Protein AF-A0A349WHS4-F1 (afdb_monomer_lite)

Sequence (62 aa):
AQQIQGFFDIPVDHLYASPVFFDELKSKDVSNLTIFSPDVGGMKMANAYSEVLGCPLGFVAK

Radius of gyration: 14.68 Å; chains: 1; bounding box: 33×15×40 Å

pLDDT: mean 90.48, std 5.75, range [66.94, 96.31]

Structure (mmCIF, N/CA/C/O backbone):
data_AF-A0A349WHS4-F1
#
_entry.id   AF-A0A349WHS4-F1
#
loop_
_atom_site.group_PDB
_atom_site.id
_atom_site.type_symbol
_atom_site.label_atom_id
_atom_site.label_alt_id
_atom_site.label_comp_id
_atom_site.label_asym_id
_atom_site.label_entity_id
_atom_site.label_seq_id
_atom_site.pdbx_PDB_ins_code
_atom_site.Cartn_x
_atom_site.Cartn_y
_atom_site.Cartn_z
_atom_site.occupancy
_atom_site.B_iso_or_equiv
_atom_site.auth_seq_id
_atom_site.auth_comp_id
_atom_site.auth_asym_id
_atom_site.auth_atom_id
_atom_site.pdbx_PDB_model_num
ATOM 1 N N . ALA A 1 1 ? 8.622 -1.440 -6.275 1.00 66.94 1 ALA A N 1
ATOM 2 C CA . ALA A 1 1 ? 9.984 -1.201 -6.787 1.00 66.94 1 ALA A CA 1
ATOM 3 C C . ALA A 1 1 ? 9.917 -0.760 -8.250 1.00 66.94 1 ALA A C 1
ATOM 5 O O . ALA A 1 1 ? 9.928 -1.600 -9.138 1.00 66.94 1 ALA A O 1
ATOM 6 N N . GLN A 1 2 ? 9.763 0.543 -8.510 1.00 70.62 2 GLN A N 1
ATOM 7 C CA . GLN A 1 2 ? 9.651 1.057 -9.887 1.00 70.62 2 GLN A CA 1
ATOM 8 C C . GLN A 1 2 ? 10.975 0.926 -10.656 1.00 70.62 2 GLN A C 1
ATOM 10 O O . GLN A 1 2 ? 10.970 0.678 -11.852 1.00 70.62 2 GLN A O 1
ATOM 15 N N . GLN A 1 3 ? 12.107 0.985 -9.951 1.00 86.00 3 GLN A N 1
ATOM 16 C CA . GLN A 1 3 ? 13.444 0.879 -10.533 1.00 86.00 3 GLN A CA 1
ATOM 17 C C . GLN A 1 3 ? 13.719 -0.480 -11.192 1.00 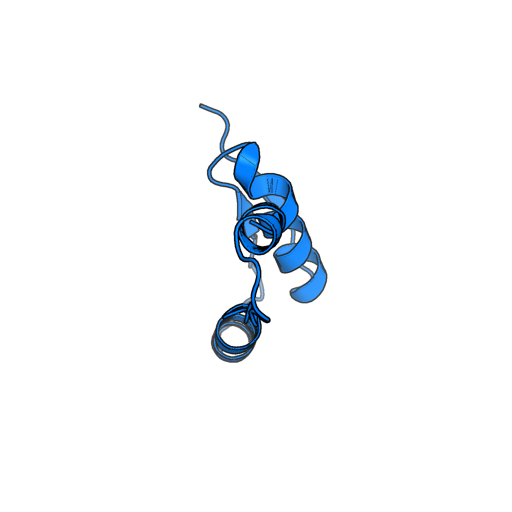86.00 3 GLN A C 1
ATOM 19 O O . GLN A 1 3 ? 14.479 -0.535 -12.148 1.00 86.00 3 GLN A O 1
ATOM 24 N N . ILE A 1 4 ? 13.078 -1.560 -10.725 1.00 91.31 4 ILE A N 1
ATOM 25 C CA . ILE A 1 4 ? 13.269 -2.910 -11.284 1.00 91.31 4 ILE A CA 1
ATOM 26 C C . ILE A 1 4 ? 12.789 -2.983 -12.738 1.00 91.31 4 ILE A C 1
ATOM 28 O O . ILE A 1 4 ? 13.368 -3.718 -13.526 1.00 91.31 4 ILE A O 1
ATOM 32 N N . GLN A 1 5 ? 11.780 -2.195 -13.122 1.00 90.44 5 GLN A N 1
ATOM 33 C CA . GLN A 1 5 ? 11.317 -2.157 -14.513 1.00 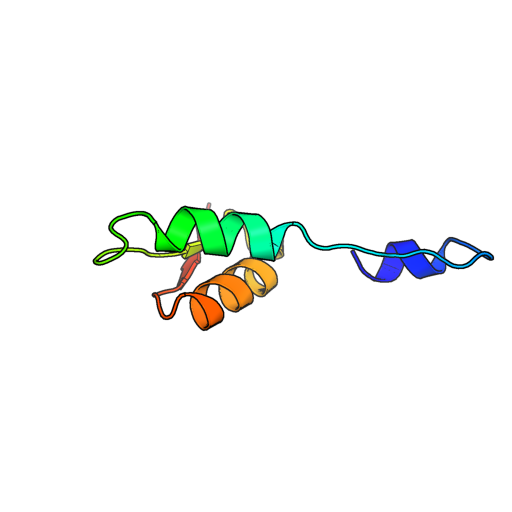90.44 5 GLN A CA 1
ATOM 34 C C . GLN A 1 5 ? 12.413 -1.669 -15.465 1.00 90.44 5 GLN A C 1
ATOM 36 O O . GLN A 1 5 ? 12.505 -2.157 -16.583 1.00 90.44 5 GLN A O 1
ATOM 41 N N . GLY A 1 6 ? 13.287 -0.769 -15.004 1.00 92.69 6 GLY A N 1
ATOM 42 C CA . GLY A 1 6 ? 14.402 -0.250 -15.798 1.00 92.69 6 GLY A CA 1
ATOM 43 C C . GLY A 1 6 ? 15.539 -1.248 -16.029 1.00 92.69 6 GLY A C 1
ATOM 44 O O . GLY A 1 6 ? 16.513 -0.890 -16.678 1.00 92.69 6 GLY A O 1
ATOM 45 N N . PHE A 1 7 ? 15.454 -2.468 -15.486 1.00 96.31 7 PHE A N 1
ATOM 46 C CA . PHE A 1 7 ? 16.423 -3.538 -15.751 1.00 96.31 7 PHE A CA 1
ATOM 47 C C . PHE A 1 7 ? 16.052 -4.391 -16.968 1.00 96.31 7 PHE A C 1
ATOM 49 O O . PHE A 1 7 ? 16.854 -5.224 -17.383 1.00 96.31 7 PHE A O 1
ATOM 56 N N . PHE A 1 8 ? 14.844 -4.226 -17.510 1.00 95.25 8 PHE A N 1
ATOM 57 C CA . PHE A 1 8 ? 14.362 -5.000 -18.645 1.00 95.25 8 PHE A CA 1
ATOM 58 C C . PHE A 1 8 ? 14.381 -4.147 -19.911 1.00 95.25 8 PHE A C 1
ATOM 60 O O . PHE A 1 8 ? 13.862 -3.035 -19.926 1.00 95.25 8 PHE A O 1
ATOM 67 N N . ASP A 1 9 ? 14.906 -4.714 -20.995 1.00 95.94 9 ASP A N 1
ATOM 68 C CA . ASP A 1 9 ? 14.887 -4.103 -22.333 1.00 95.94 9 ASP A CA 1
ATOM 69 C C . ASP A 1 9 ? 13.593 -4.415 -23.114 1.00 95.94 9 ASP A C 1
ATOM 71 O O . ASP A 1 9 ? 13.484 -4.149 -24.311 1.00 95.94 9 ASP A O 1
ATOM 75 N N . ILE A 1 10 ? 12.605 -5.017 -22.446 1.00 95.69 10 ILE A N 1
ATOM 76 C CA . ILE A 1 10 ? 11.303 -5.401 -23.004 1.00 95.69 10 ILE A CA 1
ATOM 77 C C . ILE A 1 10 ? 10.167 -4.777 -22.181 1.00 95.69 10 ILE A C 1
ATOM 79 O O . ILE A 1 10 ? 10.380 -4.453 -21.012 1.00 95.69 10 ILE A O 1
ATOM 83 N N . PRO A 1 11 ? 8.952 -4.622 -22.744 1.00 95.00 11 PRO A N 1
ATOM 84 C CA . PRO A 1 11 ? 7.805 -4.127 -21.987 1.00 95.00 11 PRO A CA 1
ATOM 85 C C . PRO A 1 11 ? 7.495 -5.006 -20.768 1.00 95.00 11 PRO A C 1
ATOM 87 O O . PRO A 1 11 ? 7.466 -6.233 -20.872 1.00 95.00 11 PRO A O 1
ATOM 90 N N . VAL A 1 12 ? 7.230 -4.370 -19.623 1.00 95.19 12 VAL A N 1
ATOM 91 C CA . VAL A 1 12 ? 6.846 -5.034 -18.370 1.00 95.19 12 VAL A CA 1
ATOM 92 C C . VAL A 1 12 ? 5.642 -4.324 -17.764 1.00 95.19 12 VAL A C 1
ATOM 94 O O . VAL A 1 12 ? 5.666 -3.107 -17.587 1.00 95.19 12 VAL A O 1
ATOM 97 N N . ASP A 1 13 ? 4.639 -5.099 -17.354 1.00 93.38 13 ASP A N 1
ATOM 98 C CA . ASP A 1 13 ? 3.500 -4.606 -16.583 1.00 93.38 13 ASP A CA 1
ATOM 99 C C . ASP A 1 13 ? 3.703 -4.860 -15.088 1.00 93.38 13 ASP A C 1
ATOM 101 O O . ASP A 1 13 ? 3.902 -5.990 -14.638 1.00 93.38 13 ASP A O 1
ATOM 105 N N . HIS A 1 14 ? 3.624 -3.800 -14.287 1.00 91.69 14 HIS A N 1
ATOM 106 C CA . HIS A 1 14 ? 3.699 -3.889 -12.830 1.00 91.69 14 HIS A CA 1
ATOM 107 C C . HIS A 1 14 ? 2.320 -3.672 -12.235 1.00 91.69 14 HIS A C 1
ATOM 109 O O . HIS A 1 14 ? 1.866 -2.548 -12.025 1.00 91.69 14 HIS A O 1
ATOM 115 N N . LEU A 1 15 ? 1.664 -4.792 -11.970 1.00 92.56 15 LEU A N 1
ATOM 116 C CA . LEU A 1 15 ? 0.339 -4.821 -11.381 1.00 92.56 15 LEU A CA 1
ATOM 117 C C . LEU A 1 15 ? 0.420 -4.687 -9.858 1.00 92.56 15 LEU A C 1
ATOM 119 O O . LEU A 1 15 ? 1.381 -5.126 -9.224 1.00 92.56 15 LEU A O 1
ATOM 123 N N . TYR A 1 16 ? -0.623 -4.109 -9.271 1.00 90.25 16 TYR A N 1
ATOM 124 C CA . TYR A 1 16 ? -0.755 -3.949 -7.828 1.00 90.25 16 TYR A CA 1
ATOM 125 C C . TYR A 1 16 ? -1.868 -4.849 -7.295 1.00 90.25 16 TYR A C 1
ATOM 127 O O . TYR A 1 16 ? -2.973 -4.856 -7.827 1.00 90.25 16 TYR A O 1
ATOM 135 N N . ALA A 1 17 ? -1.595 -5.552 -6.194 1.00 92.50 17 ALA A N 1
ATOM 136 C CA . ALA A 1 17 ? -2.603 -6.327 -5.466 1.00 92.50 17 ALA A CA 1
ATOM 137 C C . ALA A 1 17 ? -3.471 -5.464 -4.526 1.00 92.50 17 ALA A C 1
ATOM 139 O O . ALA A 1 17 ? -4.440 -5.960 -3.957 1.00 92.50 17 ALA A O 1
ATOM 140 N N . SER A 1 18 ? -3.147 -4.173 -4.370 1.00 92.31 18 SER A N 1
ATOM 141 C CA . SER A 1 18 ? -3.864 -3.246 -3.484 1.00 92.31 18 SER A CA 1
ATOM 142 C C . SER A 1 18 ? -5.385 -3.212 -3.677 1.00 92.31 18 SER A C 1
ATOM 144 O O . SER A 1 18 ? -6.071 -3.189 -2.656 1.00 92.31 18 SER A O 1
ATOM 146 N N . PRO A 1 19 ? -5.955 -3.280 -4.902 1.00 90.88 19 PRO A N 1
ATOM 147 C CA . PRO A 1 19 ? -7.409 -3.248 -5.065 1.00 90.88 19 PRO A CA 1
ATOM 148 C C . PRO A 1 19 ? -8.103 -4.425 -4.372 1.00 90.88 19 PRO A C 1
ATOM 150 O O . PRO A 1 19 ? -9.098 -4.226 -3.684 1.00 90.88 19 PRO A O 1
ATOM 153 N N . VAL A 1 20 ? -7.519 -5.626 -4.459 1.00 93.88 20 VAL A N 1
ATOM 154 C CA . VAL A 1 20 ? -8.061 -6.839 -3.823 1.00 93.88 20 VAL A CA 1
ATOM 155 C C . VAL A 1 20 ? -8.080 -6.692 -2.301 1.00 93.88 20 VAL A C 1
ATOM 157 O O . VAL A 1 20 ? -9.051 -7.066 -1.649 1.00 93.88 20 VAL A O 1
ATOM 160 N N . PHE A 1 21 ? -7.030 -6.100 -1.723 1.00 91.69 21 PHE A N 1
ATOM 161 C CA . PHE A 1 21 ? -6.989 -5.833 -0.285 1.00 91.69 21 PHE A CA 1
ATOM 162 C C . PHE A 1 21 ? -8.027 -4.796 0.140 1.00 91.69 21 PHE A C 1
ATOM 164 O O . PHE A 1 21 ? -8.663 -4.970 1.176 1.00 91.69 21 PHE A O 1
ATOM 171 N N . PHE A 1 22 ? -8.217 -3.729 -0.638 1.00 89.62 22 PHE A N 1
ATOM 172 C CA . PHE A 1 22 ? -9.210 -2.706 -0.317 1.00 89.62 22 PHE A CA 1
ATOM 173 C C . PHE A 1 22 ? -10.637 -3.249 -0.36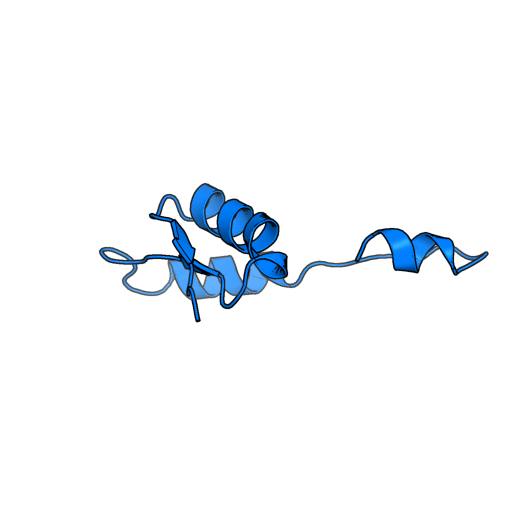0 1.00 89.62 22 PHE A C 1
ATOM 175 O O . PHE A 1 22 ? -11.432 -2.897 0.509 1.00 89.62 22 PHE A O 1
ATOM 182 N N . ASP A 1 23 ? -10.956 -4.114 -1.321 1.00 90.62 23 ASP A N 1
ATOM 183 C CA . ASP A 1 23 ? -12.282 -4.725 -1.423 1.00 90.62 23 ASP A CA 1
ATOM 184 C C . ASP A 1 23 ? -12.572 -5.640 -0.227 1.00 90.62 23 ASP A C 1
ATOM 186 O O . ASP A 1 23 ? -13.630 -5.532 0.397 1.00 90.62 23 ASP A O 1
ATOM 190 N N . GLU A 1 24 ? -11.601 -6.466 0.169 1.00 91.56 24 GLU A N 1
ATOM 191 C CA . GLU A 1 24 ? -11.733 -7.318 1.354 1.00 91.56 24 GLU A CA 1
ATOM 192 C C . GLU A 1 24 ? -11.837 -6.488 2.644 1.00 91.56 24 GLU A C 1
ATOM 194 O O . GLU A 1 24 ? -12.688 -6.768 3.489 1.00 91.56 24 GLU A O 1
ATOM 199 N N . LEU A 1 25 ? -11.021 -5.440 2.805 1.00 88.56 25 LEU A N 1
ATOM 200 C CA . LEU A 1 25 ? -11.046 -4.577 3.994 1.00 88.56 25 LEU A CA 1
ATOM 201 C C . LEU A 1 25 ? -12.352 -3.788 4.120 1.00 88.56 25 LEU A C 1
ATOM 203 O O . LEU A 1 25 ? -12.857 -3.649 5.230 1.00 88.56 25 LEU A O 1
ATOM 207 N N . LYS A 1 26 ? -12.940 -3.330 3.009 1.00 83.88 26 LYS A N 1
ATOM 208 C CA . LYS A 1 26 ? -14.254 -2.660 3.008 1.00 83.88 26 LYS A CA 1
ATOM 209 C C . LYS A 1 26 ? -15.392 -3.572 3.469 1.00 83.88 26 LYS A C 1
ATOM 211 O O . LYS A 1 26 ? -16.402 -3.066 3.946 1.00 83.88 26 LYS A O 1
ATOM 216 N N . SER A 1 27 ? -15.249 -4.891 3.318 1.00 87.12 27 SER A N 1
ATOM 217 C CA . SER A 1 27 ? -16.250 -5.861 3.785 1.00 87.12 27 SER A CA 1
ATOM 218 C C . SER A 1 27 ? -16.190 -6.129 5.296 1.00 87.12 27 SER A C 1
ATOM 220 O O . SER A 1 27 ? -17.095 -6.758 5.846 1.00 87.12 27 SER A O 1
ATOM 222 N N . LYS A 1 28 ? -15.141 -5.654 5.981 1.00 86.62 28 LYS A N 1
ATOM 223 C CA . LYS A 1 28 ? -14.940 -5.819 7.426 1.00 86.62 28 LYS A CA 1
ATOM 224 C C . LYS A 1 28 ? -15.355 -4.559 8.187 1.00 86.62 28 LYS A C 1
ATOM 226 O O . LYS A 1 28 ? -15.416 -3.467 7.630 1.00 86.62 28 LYS A O 1
ATOM 231 N N . ASP A 1 29 ? -15.599 -4.707 9.489 1.00 85.38 29 ASP A N 1
ATOM 232 C CA . ASP A 1 29 ? -15.732 -3.551 10.377 1.00 85.38 29 ASP A CA 1
ATOM 233 C C . ASP A 1 29 ? -14.360 -2.893 10.566 1.00 85.38 29 ASP A C 1
ATOM 235 O O . ASP A 1 29 ? -13.459 -3.446 11.199 1.00 85.38 29 ASP A O 1
ATOM 239 N N . VAL A 1 30 ? -14.208 -1.716 9.966 1.00 83.94 30 VAL A N 1
ATOM 240 C CA . VAL A 1 30 ? -12.982 -0.908 9.971 1.00 83.94 30 VAL A CA 1
ATOM 241 C C . VAL A 1 30 ? -13.157 0.401 10.744 1.00 83.94 30 VAL A C 1
ATOM 243 O O . VAL A 1 30 ? -12.367 1.328 10.580 1.00 83.94 30 VAL A O 1
ATOM 246 N N . SER A 1 31 ? -14.168 0.485 11.614 1.00 85.50 31 SER A N 1
ATOM 247 C CA . SER A 1 31 ? -14.471 1.687 12.407 1.00 85.50 31 SER A CA 1
ATOM 248 C C . SER A 1 31 ? -13.310 2.171 13.287 1.00 85.50 31 SER A C 1
ATOM 250 O O . SER A 1 31 ? -13.205 3.365 13.557 1.00 85.50 31 SER A O 1
ATOM 252 N N . ASN A 1 32 ? -12.413 1.268 13.690 1.00 90.06 32 ASN A N 1
ATOM 253 C CA . ASN A 1 32 ? -11.193 1.577 14.440 1.00 90.06 32 ASN A CA 1
ATOM 254 C C . ASN A 1 32 ? -9.93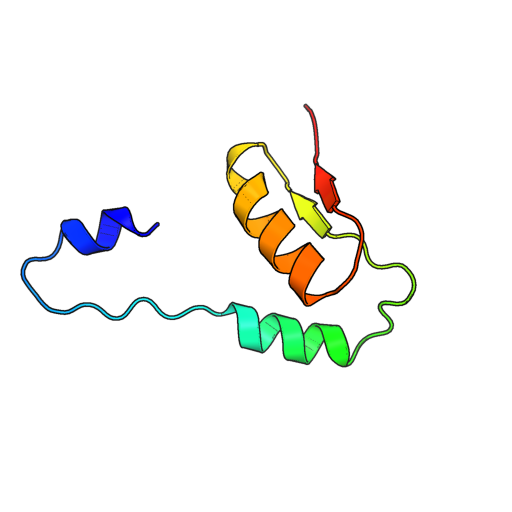0 1.048 13.735 1.00 90.06 32 ASN A C 1
ATOM 256 O O . ASN A 1 32 ? -9.059 0.427 14.348 1.00 90.06 32 ASN A O 1
ATOM 260 N N . LEU A 1 33 ? -9.856 1.223 12.415 1.00 92.69 33 LEU A N 1
ATOM 261 C CA . LEU A 1 33 ? -8.695 0.822 11.628 1.00 92.69 33 LEU A CA 1
ATOM 262 C C . LEU A 1 33 ? -7.539 1.820 11.796 1.00 92.69 33 LEU A C 1
ATOM 264 O O . LEU A 1 33 ? -7.739 3.027 11.867 1.00 92.69 33 LEU A O 1
ATOM 268 N N . THR A 1 34 ? -6.304 1.322 11.822 1.00 94.56 34 THR A N 1
ATOM 269 C CA . THR A 1 34 ? -5.079 2.126 11.697 1.00 94.56 34 THR A CA 1
ATOM 270 C C . THR A 1 34 ? -4.074 1.333 10.877 1.00 94.56 34 THR A C 1
ATOM 272 O O . THR A 1 34 ? -3.856 0.148 11.136 1.00 94.56 34 THR A O 1
ATOM 275 N N . ILE A 1 35 ? -3.457 1.971 9.887 1.00 94.94 35 ILE A N 1
ATOM 276 C CA . ILE A 1 35 ? -2.424 1.340 9.062 1.00 94.94 35 ILE A CA 1
ATOM 277 C C . ILE A 1 35 ? -1.071 1.562 9.725 1.00 94.94 35 ILE A C 1
ATOM 279 O O . ILE A 1 35 ? -0.752 2.679 10.116 1.00 94.94 35 ILE A O 1
ATOM 283 N N . PHE A 1 36 ? -0.261 0.511 9.835 1.00 95.38 36 PHE A N 1
ATOM 284 C CA . PHE A 1 36 ? 1.085 0.594 10.396 1.00 95.38 36 PHE A CA 1
ATOM 285 C C . PHE A 1 36 ? 2.147 0.271 9.353 1.00 95.38 36 PHE A C 1
ATOM 287 O O . PHE A 1 36 ? 2.051 -0.732 8.646 1.00 95.38 36 PHE A O 1
ATOM 294 N N . SER A 1 37 ? 3.198 1.088 9.310 1.00 95.81 37 SER A N 1
ATOM 295 C CA . SER A 1 37 ? 4.441 0.717 8.642 1.00 95.81 37 SER A CA 1
ATOM 296 C C . SER A 1 37 ? 5.326 -0.104 9.592 1.00 95.81 37 SER A C 1
ATOM 298 O O . SER A 1 37 ? 5.595 0.359 10.707 1.00 95.81 37 SER A O 1
ATOM 300 N N . PRO A 1 38 ? 5.810 -1.292 9.185 1.00 92.75 38 PRO A N 1
ATOM 3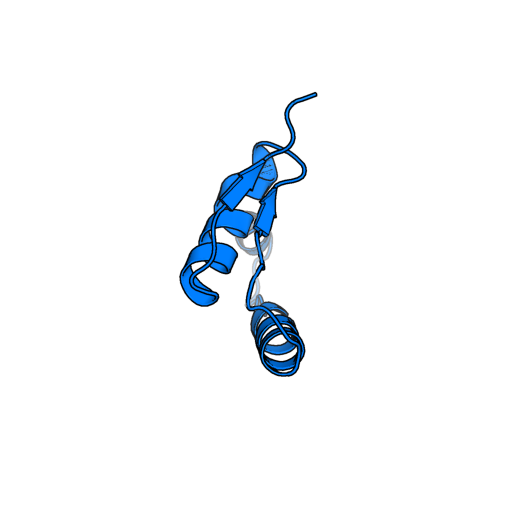01 C CA . PRO A 1 38 ? 6.693 -2.114 10.018 1.00 92.75 38 PRO A CA 1
ATOM 302 C C . PRO A 1 38 ? 8.096 -1.508 10.175 1.00 92.75 38 PRO A C 1
ATOM 304 O O . PRO A 1 38 ? 8.795 -1.808 11.137 1.00 92.75 38 PRO A O 1
ATOM 307 N N . ASP A 1 39 ? 8.501 -0.655 9.235 1.00 91.94 39 ASP A N 1
ATOM 308 C CA . ASP A 1 39 ? 9.780 0.048 9.225 1.00 91.94 39 ASP A CA 1
ATOM 309 C C . ASP A 1 39 ? 9.669 1.380 8.458 1.00 91.94 39 ASP A C 1
ATOM 311 O O . ASP A 1 39 ? 8.618 1.736 7.919 1.00 91.94 39 ASP A O 1
ATOM 315 N N . VAL A 1 40 ? 10.761 2.145 8.399 1.00 88.19 40 VAL A N 1
ATOM 316 C CA . VAL A 1 40 ? 10.803 3.444 7.703 1.00 88.19 40 VAL A CA 1
ATOM 317 C C . VAL A 1 40 ? 10.702 3.295 6.178 1.00 88.19 40 VAL A C 1
ATOM 319 O O . VAL A 1 40 ? 10.159 4.173 5.506 1.00 88.19 40 VAL A O 1
ATOM 322 N N . GLY A 1 41 ? 11.189 2.189 5.612 1.00 88.06 41 GLY A N 1
ATOM 323 C CA . GLY A 1 41 ? 11.165 1.936 4.169 1.00 88.06 41 GLY A CA 1
ATOM 324 C C . GLY A 1 41 ? 9.748 1.737 3.628 1.00 88.06 41 GLY A C 1
ATOM 325 O O . GLY A 1 41 ? 9.437 2.196 2.526 1.00 88.06 41 GLY A O 1
ATOM 326 N N . GLY A 1 42 ? 8.869 1.125 4.423 1.00 90.25 42 GLY A N 1
ATOM 327 C CA . GLY A 1 42 ? 7.455 0.910 4.101 1.00 90.25 42 GLY A CA 1
ATOM 328 C C . GLY A 1 42 ? 6.557 2.147 4.225 1.00 90.25 42 GLY A C 1
ATOM 329 O O . GLY A 1 42 ? 5.419 2.120 3.752 1.00 90.25 42 GLY A O 1
ATOM 330 N N . MET A 1 43 ? 7.053 3.249 4.800 1.00 91.81 43 MET A N 1
ATOM 331 C CA . MET A 1 43 ? 6.212 4.370 5.245 1.00 91.81 43 MET A CA 1
ATOM 332 C C . MET A 1 43 ? 5.389 4.995 4.114 1.00 91.81 43 MET A C 1
ATOM 334 O O . MET A 1 43 ? 4.214 5.306 4.286 1.00 91.81 43 MET A O 1
ATOM 338 N N . LYS A 1 44 ? 5.989 5.142 2.926 1.00 92.31 44 LYS A N 1
ATOM 339 C CA . LYS A 1 44 ? 5.300 5.710 1.756 1.00 92.31 44 LYS A CA 1
ATOM 340 C C . LYS A 1 44 ? 4.130 4.841 1.294 1.00 92.31 44 LYS A C 1
ATOM 342 O O . LYS A 1 44 ? 3.101 5.370 0.890 1.00 92.31 44 LYS A O 1
ATOM 347 N N . MET A 1 45 ? 4.288 3.518 1.347 1.00 92.12 45 MET A N 1
ATOM 348 C CA . MET A 1 45 ? 3.229 2.583 0.966 1.00 92.12 45 MET A CA 1
ATOM 349 C C . MET A 1 45 ? 2.118 2.566 2.015 1.00 92.12 45 MET A C 1
ATOM 351 O O . MET A 1 45 ? 0.947 2.641 1.655 1.00 92.12 45 MET A O 1
ATOM 355 N N . ALA A 1 46 ? 2.488 2.532 3.296 1.00 94.31 46 ALA A N 1
ATOM 356 C CA . ALA A 1 46 ? 1.544 2.596 4.405 1.00 94.31 46 ALA A CA 1
ATOM 357 C C . ALA A 1 46 ? 0.694 3.881 4.350 1.00 94.31 46 ALA A C 1
ATOM 359 O O . ALA A 1 46 ? -0.526 3.804 4.468 1.00 94.31 46 ALA A O 1
ATOM 360 N N . ASN A 1 47 ? 1.312 5.034 4.059 1.00 94.94 47 ASN A N 1
ATOM 361 C CA . ASN A 1 47 ? 0.594 6.301 3.894 1.00 94.94 47 ASN A CA 1
ATOM 362 C C . ASN A 1 47 ? -0.409 6.275 2.727 1.00 94.94 47 ASN A C 1
ATOM 364 O O . ASN A 1 47 ? -1.542 6.725 2.863 1.00 94.94 47 ASN A O 1
ATOM 368 N N . ALA A 1 48 ? -0.026 5.705 1.580 1.00 93.38 48 ALA A N 1
ATOM 369 C CA . ALA A 1 48 ? -0.942 5.585 0.444 1.00 93.38 48 ALA A CA 1
ATOM 370 C C . ALA A 1 48 ? -2.178 4.730 0.788 1.00 93.38 48 ALA A C 1
ATOM 372 O O . ALA A 1 48 ? -3.284 5.020 0.341 1.00 93.38 48 ALA A O 1
ATOM 373 N N . TYR A 1 49 ? -2.010 3.687 1.606 1.00 93.00 49 TYR A N 1
ATOM 374 C CA . TYR A 1 49 ? -3.126 2.857 2.065 1.00 93.00 49 TYR A CA 1
ATOM 375 C C . TYR A 1 49 ? -4.001 3.591 3.086 1.00 93.00 49 TYR A C 1
ATOM 377 O O . TYR A 1 49 ? -5.224 3.492 3.007 1.00 93.00 49 TYR A O 1
ATOM 385 N N . SER A 1 50 ? -3.402 4.341 4.016 1.00 93.62 50 SER A N 1
ATOM 386 C CA . SER A 1 50 ? -4.154 5.105 5.015 1.00 93.62 50 SER A CA 1
ATOM 387 C C . SER A 1 50 ? -4.995 6.216 4.386 1.00 93.62 50 SER A C 1
ATOM 389 O O . SER A 1 50 ? -6.130 6.422 4.805 1.00 93.62 50 SER A O 1
ATOM 391 N N . GLU A 1 51 ? -4.488 6.882 3.343 1.00 93.19 51 GLU A N 1
ATOM 392 C CA . GLU A 1 51 ? -5.240 7.890 2.582 1.00 93.19 51 GLU A CA 1
ATOM 393 C C . GLU A 1 51 ? -6.447 7.284 1.854 1.00 93.19 51 GLU A C 1
ATOM 395 O O . GLU A 1 51 ? -7.543 7.835 1.917 1.00 93.19 51 GLU A O 1
ATOM 400 N N . VAL A 1 52 ? -6.275 6.123 1.211 1.00 90.12 52 VAL A N 1
ATOM 401 C CA . VAL A 1 52 ? -7.371 5.431 0.508 1.00 90.12 52 VAL A CA 1
ATOM 402 C C . VAL A 1 52 ? -8.443 4.925 1.478 1.00 90.12 52 VAL A C 1
ATOM 404 O O . VAL A 1 52 ? -9.629 4.948 1.150 1.00 90.12 52 VAL A O 1
ATOM 407 N N . LEU A 1 53 ? -8.040 4.459 2.662 1.00 89.50 53 LEU A N 1
ATOM 408 C CA . LEU A 1 53 ? -8.942 3.902 3.675 1.00 89.50 53 LEU A CA 1
ATOM 409 C C . LEU A 1 53 ? -9.476 4.953 4.660 1.00 89.50 53 LEU A C 1
ATOM 411 O O . LEU A 1 53 ? -10.351 4.635 5.463 1.00 89.50 53 LEU A O 1
ATOM 415 N N . GLY A 1 54 ? -8.981 6.192 4.599 1.00 90.62 54 GLY A N 1
ATOM 416 C CA . GLY A 1 54 ? -9.412 7.289 5.466 1.00 90.62 54 GLY A CA 1
ATOM 417 C C . GLY A 1 54 ? -9.107 7.061 6.948 1.00 90.62 54 GLY A C 1
ATOM 418 O O . GLY A 1 54 ? -9.886 7.481 7.801 1.00 90.62 54 GLY A O 1
ATOM 419 N N . CYS A 1 55 ? -8.004 6.382 7.267 1.00 93.19 55 CYS A N 1
ATOM 420 C CA . CYS A 1 55 ? -7.654 6.005 8.636 1.00 93.19 55 CYS A CA 1
ATOM 421 C C . CYS A 1 55 ? -6.287 6.567 9.067 1.00 93.19 55 CYS A C 1
ATOM 423 O O . CYS A 1 55 ? -5.496 6.982 8.220 1.00 93.19 55 CYS A O 1
ATOM 425 N N . PRO A 1 56 ? -5.957 6.568 10.370 1.00 95.81 56 PRO A N 1
ATOM 426 C CA . PRO A 1 56 ? -4.646 7.005 10.839 1.00 95.81 56 PRO A CA 1
ATOM 427 C C . PRO A 1 56 ? -3.495 6.124 10.327 1.00 95.81 56 PRO A C 1
ATOM 429 O O . PRO A 1 56 ? -3.673 4.937 10.026 1.00 95.81 56 PRO A O 1
ATOM 432 N N . LEU A 1 57 ? -2.300 6.719 10.279 1.00 95.31 57 LEU A N 1
ATOM 433 C CA . LEU A 1 57 ? -1.027 6.063 9.984 1.00 95.31 57 LEU A CA 1
ATOM 434 C C . LEU A 1 57 ? -0.178 5.981 11.259 1.00 95.31 57 LEU A C 1
ATOM 436 O O . LEU A 1 57 ? 0.039 6.985 11.936 1.00 95.31 57 LEU A O 1
ATOM 440 N N . GLY A 1 58 ? 0.342 4.795 11.550 1.00 93.81 58 GLY A N 1
ATOM 441 C CA . GLY A 1 58 ? 1.345 4.538 12.576 1.00 93.81 58 GLY A CA 1
ATOM 442 C C . GLY A 1 58 ? 2.624 3.947 11.985 1.00 93.81 58 GLY A C 1
ATOM 443 O O . GLY A 1 58 ? 2.659 3.480 10.845 1.00 93.81 58 GLY A O 1
ATOM 444 N N . PHE A 1 59 ? 3.695 3.931 12.774 1.00 92.50 59 PHE A N 1
ATOM 445 C CA . PHE A 1 59 ? 4.919 3.218 12.423 1.00 92.50 59 PHE A CA 1
ATOM 446 C C . PHE A 1 59 ? 5.552 2.592 13.654 1.00 92.50 59 PHE A C 1
ATOM 448 O O . PHE A 1 59 ? 5.413 3.101 14.767 1.00 92.50 59 PHE A O 1
ATOM 455 N N . VAL A 1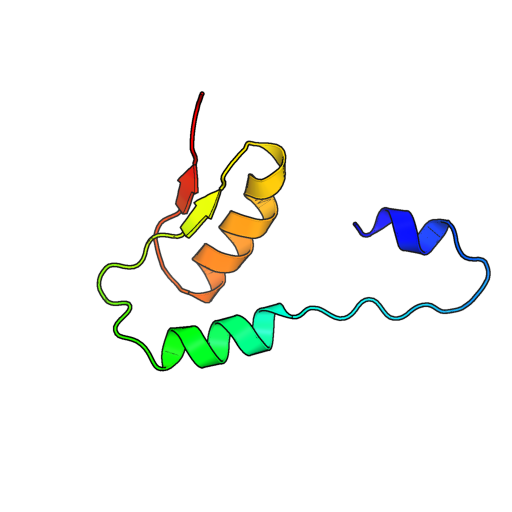 60 ? 6.252 1.483 13.446 1.00 89.31 60 VAL A N 1
ATOM 456 C CA . VAL A 1 60 ? 7.005 0.820 14.508 1.00 89.31 60 VAL A CA 1
ATOM 457 C C . VAL A 1 60 ? 8.427 1.375 14.519 1.00 89.31 60 VAL A C 1
ATOM 459 O O . VAL A 1 60 ? 9.163 1.252 13.540 1.00 89.31 60 VAL A O 1
ATOM 462 N N . ALA A 1 61 ? 8.809 2.001 15.632 1.00 82.00 61 ALA A N 1
ATOM 463 C CA . ALA A 1 61 ? 10.199 2.315 15.940 1.00 82.00 61 ALA A CA 1
ATOM 464 C C . ALA A 1 61 ? 10.784 1.162 16.765 1.00 82.00 61 ALA A C 1
ATOM 466 O O . ALA A 1 61 ? 10.147 0.711 17.719 1.00 82.00 61 ALA A O 1
ATOM 467 N N . LYS A 1 62 ? 11.965 0.677 16.380 1.00 71.06 62 LYS A N 1
ATOM 468 C CA . LYS A 1 62 ? 12.714 -0.330 17.137 1.00 71.06 62 LYS A CA 1
ATOM 469 C C . LYS A 1 62 ? 13.708 0.334 18.078 1.00 71.06 62 LYS A C 1
ATOM 471 O O . LYS A 1 62 ? 14.313 1.340 17.647 1.00 71.06 62 LYS A O 1
#

Secondary structure (DSSP, 8-state):
-GGGGGG-SS------SHHHHHHHHHTS--TT--EEESSSTTHHHHHHHHHHHT--EEE---

Foldseek 3Di:
DVVVCVVDPDDDDDDDPVVVVVVVVVVDPCVPPEFEDADPVCQVVSVVSCVVVVHHYYYDDD